Protein AF-A0A7W0TIM9-F1 (afdb_monomer_lite)

Foldseek 3Di:
DPPPPVVVVVVVVVVVVVVVVVCVVVVPPPVVVVVVQDDDPDPPPPPPPVNVLVVQLVVLVVVQVVCVVVVHHRDDSVVVSVVVVVVVVVD

Secondary structure (DSSP, 8-state):
--TTHHHHHHHHHHHHHHHHHHHHHHHGGGSGGGTTS-S-TTS-TT--HHHHHHHHHHHHHHHHHHHHHTTPPPPPHHHHHHHHHHHHTT-

pLDDT: mean 81.71, std 15.7, range [47.41, 97.38]

Sequence (91 aa):
MDAAFLPVVIGVSVLALLAAVIALATSSGSYDRIGSDGPVPGADRAAAPVARDDEIRALLEARNARRAARGEPPVDVETQLRTLMAAAGKQ

Radius of gyration: 27.82 Å; chains: 1; bounding box: 61×29×68 Å

Structure (mmCIF, N/CA/C/O backbone):
data_AF-A0A7W0TIM9-F1
#
_entry.id   AF-A0A7W0TIM9-F1
#
loop_
_atom_site.group_PDB
_atom_site.id
_atom_site.type_symbol
_atom_site.label_atom_id
_atom_site.label_alt_id
_atom_site.label_comp_id
_atom_site.label_asym_id
_atom_site.label_entity_id
_atom_site.label_seq_id
_atom_site.pdbx_PDB_ins_code
_atom_site.Cartn_x
_atom_site.Cartn_y
_atom_site.Cartn_z
_atom_site.occupancy
_atom_site.B_iso_or_equiv
_atom_site.auth_seq_id
_atom_site.auth_comp_id
_atom_site.auth_asym_id
_atom_site.auth_atom_id
_atom_site.pdbx_PDB_model_num
ATOM 1 N N . MET A 1 1 ? 41.265 -15.043 -37.534 1.00 60.84 1 MET A N 1
ATOM 2 C CA . MET A 1 1 ? 40.185 -14.172 -37.031 1.00 60.84 1 MET A CA 1
ATOM 3 C C . MET A 1 1 ? 40.127 -12.989 -37.968 1.00 60.84 1 MET A C 1
ATOM 5 O O . MET A 1 1 ? 41.134 -12.302 -38.089 1.00 60.84 1 MET A O 1
ATOM 9 N N . ASP A 1 2 ? 39.026 -12.816 -38.694 1.00 76.88 2 ASP A N 1
ATOM 10 C CA . ASP A 1 2 ? 38.892 -11.716 -39.650 1.00 76.88 2 ASP A CA 1
ATOM 11 C C . ASP A 1 2 ? 38.997 -10.371 -38.923 1.00 76.88 2 ASP A C 1
ATOM 13 O O . ASP A 1 2 ? 38.413 -10.196 -37.852 1.00 76.88 2 ASP A O 1
ATOM 17 N N . ALA A 1 3 ? 39.733 -9.413 -39.493 1.00 78.56 3 ALA A N 1
ATOM 18 C CA . ALA A 1 3 ? 39.992 -8.102 -38.882 1.00 78.56 3 ALA A CA 1
ATOM 19 C C . ALA A 1 3 ? 38.708 -7.308 -38.553 1.00 78.56 3 ALA A C 1
ATOM 21 O O . ALA A 1 3 ? 38.739 -6.388 -37.741 1.00 78.56 3 ALA A O 1
ATOM 22 N N . ALA A 1 4 ? 37.574 -7.689 -39.147 1.00 83.50 4 ALA A N 1
ATOM 23 C CA . ALA A 1 4 ? 36.259 -7.106 -38.901 1.00 83.50 4 ALA A CA 1
ATOM 24 C C . ALA A 1 4 ? 35.523 -7.701 -37.684 1.00 83.50 4 ALA A C 1
ATOM 26 O O . ALA A 1 4 ? 34.623 -7.062 -37.147 1.00 83.50 4 ALA A O 1
ATOM 27 N N . PHE A 1 5 ? 35.888 -8.896 -37.214 1.00 84.38 5 PHE A N 1
ATOM 28 C CA . PHE A 1 5 ? 35.154 -9.578 -36.144 1.00 84.38 5 PHE A CA 1
ATOM 29 C C . PHE A 1 5 ? 35.266 -8.838 -34.802 1.00 84.38 5 PHE A C 1
ATOM 31 O O . PHE A 1 5 ? 34.261 -8.549 -34.157 1.00 84.38 5 PHE A O 1
ATOM 38 N N . LEU A 1 6 ? 36.488 -8.471 -34.407 1.00 88.38 6 LEU A N 1
ATOM 39 C CA . LEU A 1 6 ? 36.754 -7.757 -33.158 1.00 88.38 6 LEU A CA 1
ATOM 40 C C . LEU A 1 6 ? 36.055 -6.379 -33.082 1.00 88.38 6 LEU A C 1
ATOM 42 O O . LEU A 1 6 ? 35.365 -6.137 -32.090 1.00 88.38 6 LEU A O 1
ATOM 46 N N . PRO A 1 7 ? 36.159 -5.481 -34.087 1.00 93.69 7 PRO A N 1
ATOM 47 C CA . PRO A 1 7 ? 35.473 -4.191 -34.031 1.00 93.69 7 PRO A CA 1
ATOM 48 C C . PRO A 1 7 ? 33.945 -4.326 -34.035 1.00 93.69 7 PRO A C 1
ATOM 50 O O . PRO A 1 7 ? 33.279 -3.541 -33.365 1.00 93.69 7 PRO A O 1
ATOM 53 N N . VAL A 1 8 ? 33.378 -5.335 -34.708 1.00 94.12 8 VAL A N 1
ATOM 54 C CA . VAL A 1 8 ? 31.929 -5.599 -34.669 1.00 94.12 8 VAL A CA 1
ATOM 55 C C . VAL A 1 8 ? 31.488 -6.038 -33.274 1.00 94.12 8 VAL A C 1
ATOM 57 O O . VAL A 1 8 ? 30.529 -5.484 -32.739 1.00 94.12 8 VAL A O 1
ATOM 60 N N . VAL A 1 9 ? 32.202 -6.981 -32.651 1.00 94.75 9 VAL A N 1
ATOM 61 C CA . VAL A 1 9 ? 31.889 -7.445 -31.289 1.00 94.75 9 VAL A CA 1
ATOM 62 C C . VAL A 1 9 ? 31.969 -6.293 -30.291 1.00 94.75 9 VAL A C 1
ATOM 64 O O . VAL A 1 9 ? 31.060 -6.127 -29.476 1.00 94.75 9 VAL A O 1
ATOM 67 N N . ILE A 1 10 ? 33.011 -5.463 -30.377 1.00 95.31 10 ILE A N 1
ATOM 68 C CA . ILE A 1 10 ? 33.163 -4.284 -29.515 1.00 95.31 10 ILE A CA 1
ATOM 69 C C . ILE A 1 10 ? 32.016 -3.297 -29.755 1.00 95.31 10 ILE A C 1
ATOM 71 O O . ILE A 1 10 ? 31.388 -2.854 -28.796 1.00 95.31 10 ILE A O 1
ATOM 75 N N . GLY A 1 11 ? 31.694 -2.994 -31.015 1.00 96.94 11 GLY A N 1
ATOM 76 C CA . GLY A 1 11 ? 3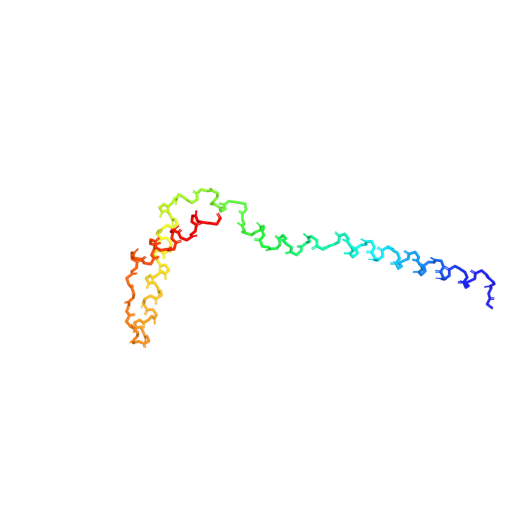0.624 -2.061 -31.368 1.00 96.94 11 GLY A CA 1
ATOM 77 C C . GLY A 1 11 ? 29.257 -2.493 -30.836 1.00 96.94 11 GLY A C 1
ATOM 78 O O . GLY A 1 11 ? 28.573 -1.704 -30.184 1.00 96.94 11 GLY A O 1
ATOM 79 N N . VAL A 1 12 ? 28.881 -3.759 -31.044 1.00 96.94 12 VAL A N 1
ATOM 80 C CA . VAL A 1 12 ? 27.611 -4.312 -30.541 1.00 96.94 12 VAL A CA 1
ATOM 81 C C . VAL A 1 12 ? 27.589 -4.330 -29.014 1.00 96.94 12 VAL A C 1
ATOM 83 O O . VAL A 1 12 ? 26.576 -3.971 -28.417 1.00 96.94 12 VAL A O 1
ATOM 86 N N . SER A 1 13 ? 28.706 -4.688 -28.374 1.00 96.75 13 SER A N 1
ATOM 87 C CA . SER A 1 13 ? 28.802 -4.723 -26.911 1.00 96.75 13 SER A CA 1
ATOM 88 C C . SER A 1 13 ? 28.617 -3.335 -26.302 1.00 96.75 13 SER A C 1
ATOM 90 O O . SER A 1 13 ? 27.835 -3.180 -25.370 1.00 96.75 13 SER A O 1
ATOM 92 N N . VAL A 1 14 ? 29.277 -2.311 -26.853 1.00 97.38 14 VAL A N 1
ATOM 93 C CA . VAL A 1 14 ? 29.140 -0.918 -26.394 1.00 97.38 14 VAL A CA 1
ATOM 94 C C . VAL A 1 14 ? 27.712 -0.414 -26.602 1.00 97.38 14 VAL A C 1
ATOM 96 O O . VAL A 1 14 ? 27.143 0.199 -25.699 1.00 97.38 14 VAL A O 1
ATOM 99 N N . LEU A 1 15 ? 27.106 -0.711 -27.754 1.00 96.94 15 LEU A N 1
ATOM 100 C CA . LEU A 1 15 ? 25.728 -0.321 -28.047 1.00 96.94 15 LEU A CA 1
ATOM 101 C C . LEU A 1 15 ? 24.729 -0.981 -27.085 1.00 96.94 15 LEU A C 1
ATOM 103 O O . LEU A 1 15 ? 23.837 -0.307 -26.571 1.00 96.94 15 LEU A O 1
ATOM 107 N N . ALA A 1 16 ? 24.897 -2.274 -26.802 1.00 96.81 16 ALA A N 1
ATOM 108 C CA . ALA A 1 16 ? 24.065 -2.997 -25.845 1.00 96.81 16 ALA A CA 1
ATOM 109 C C . ALA A 1 16 ? 24.213 -2.432 -24.425 1.00 96.81 16 ALA A C 1
ATOM 111 O O . ALA A 1 16 ? 23.219 -2.275 -23.718 1.00 96.81 16 ALA A O 1
ATOM 112 N N . LEU A 1 17 ? 25.436 -2.074 -24.023 1.00 97.19 17 LEU A N 1
ATOM 113 C CA . LEU A 1 17 ? 25.716 -1.500 -22.707 1.00 97.19 17 LEU A CA 1
ATOM 114 C C . LEU A 1 17 ? 25.076 -0.112 -22.555 1.00 97.19 17 LEU A C 1
ATOM 116 O O . LEU A 1 17 ? 24.446 0.166 -21.538 1.00 97.19 17 LEU A O 1
ATOM 120 N N . LEU A 1 18 ? 25.148 0.724 -23.595 1.00 96.69 18 LEU A N 1
ATOM 121 C CA . LEU A 1 18 ? 24.452 2.013 -23.646 1.00 96.69 18 LEU A CA 1
ATOM 122 C C . LEU A 1 18 ? 22.930 1.845 -23.562 1.00 96.69 18 LEU A C 1
ATOM 124 O O . LEU A 1 18 ? 22.285 2.510 -22.752 1.00 96.69 18 LEU A O 1
ATOM 128 N N . ALA A 1 19 ? 22.356 0.933 -24.352 1.00 95.44 19 ALA A N 1
ATOM 129 C CA . ALA A 1 19 ? 20.921 0.656 -24.325 1.00 95.44 19 ALA A CA 1
ATOM 130 C C . ALA A 1 19 ? 20.460 0.156 -22.946 1.00 95.44 19 ALA A C 1
ATOM 132 O O . ALA A 1 19 ? 19.426 0.601 -22.449 1.00 95.44 19 ALA A O 1
ATOM 133 N N . ALA A 1 20 ? 21.246 -0.707 -22.297 1.00 93.56 20 ALA A N 1
ATOM 134 C CA . ALA A 1 20 ? 20.961 -1.203 -20.954 1.00 93.56 20 ALA A CA 1
ATOM 135 C C . ALA A 1 20 ? 20.977 -0.081 -19.904 1.00 93.56 20 ALA A C 1
ATOM 137 O O . ALA A 1 20 ? 20.076 -0.017 -19.071 1.00 93.56 20 ALA A O 1
ATOM 138 N N . VAL A 1 21 ? 21.951 0.833 -19.964 1.00 94.44 21 VAL A N 1
ATOM 139 C CA . VAL A 1 21 ? 22.020 1.992 -19.055 1.00 94.44 21 VAL A CA 1
ATOM 140 C C . VAL A 1 21 ? 20.810 2.911 -19.243 1.00 94.44 21 VAL A C 1
ATOM 142 O O . VAL A 1 21 ? 20.204 3.330 -18.258 1.00 94.44 21 VAL A O 1
ATOM 145 N N . ILE A 1 22 ? 20.416 3.184 -20.490 1.00 92.00 22 ILE A N 1
ATOM 146 C CA . ILE A 1 22 ? 19.233 4.003 -20.802 1.00 92.00 22 ILE A CA 1
ATOM 147 C C . ILE A 1 22 ? 17.953 3.326 -20.295 1.00 92.00 22 ILE A C 1
ATOM 149 O O . ILE A 1 22 ? 17.123 3.973 -19.652 1.00 92.00 22 ILE A O 1
ATOM 153 N N . ALA A 1 23 ? 17.794 2.024 -20.543 1.00 88.31 23 ALA A N 1
ATOM 154 C CA . ALA A 1 23 ? 16.650 1.256 -20.060 1.00 88.31 23 ALA A CA 1
ATOM 155 C C . ALA A 1 23 ? 16.581 1.264 -18.527 1.00 88.31 23 ALA A C 1
ATOM 157 O O . ALA A 1 23 ? 15.520 1.496 -17.954 1.00 88.31 23 ALA A O 1
ATOM 158 N N . LEU A 1 24 ? 17.719 1.098 -17.849 1.00 84.81 24 LEU A N 1
ATOM 159 C CA . LEU A 1 24 ? 17.774 1.116 -16.392 1.00 84.81 24 LEU A CA 1
ATOM 160 C C . LEU A 1 24 ? 17.398 2.494 -15.829 1.00 84.81 24 LEU A C 1
ATOM 162 O O . LEU A 1 24 ? 16.546 2.570 -14.944 1.00 84.81 24 LEU A O 1
ATOM 166 N N . ALA A 1 25 ? 17.957 3.573 -16.386 1.00 84.56 25 ALA A N 1
ATOM 167 C CA . ALA A 1 25 ? 17.678 4.943 -15.953 1.00 84.56 25 ALA A CA 1
ATOM 168 C C . ALA A 1 25 ? 16.214 5.362 -16.175 1.00 84.56 25 ALA A C 1
ATOM 170 O O . ALA A 1 25 ? 15.676 6.149 -15.402 1.00 84.56 25 ALA A O 1
ATOM 171 N N . THR A 1 26 ? 15.555 4.824 -17.204 1.00 82.38 26 THR A N 1
ATOM 172 C CA . THR A 1 26 ? 14.137 5.102 -17.498 1.00 82.38 26 THR A CA 1
ATOM 173 C C . THR A 1 26 ? 13.157 4.190 -16.747 1.00 82.38 26 THR A C 1
ATOM 175 O O . THR A 1 26 ? 11.974 4.510 -16.658 1.00 82.38 26 THR A O 1
ATOM 178 N N . SER A 1 27 ? 13.624 3.079 -16.165 1.00 69.88 27 SER A N 1
ATOM 179 C CA . SER A 1 27 ? 12.764 2.050 -15.552 1.00 69.88 27 SER A CA 1
ATOM 180 C C . SER A 1 27 ? 12.379 2.272 -14.081 1.00 69.88 27 SER A C 1
ATOM 182 O O . SER A 1 27 ? 11.478 1.592 -13.581 1.00 69.88 27 SER A O 1
ATOM 184 N N . SER A 1 28 ? 13.012 3.218 -13.377 1.00 65.62 28 SER A N 1
ATOM 185 C CA . SER A 1 28 ? 12.864 3.387 -11.919 1.00 65.62 28 SER A CA 1
ATOM 186 C C . SER A 1 28 ? 11.444 3.743 -11.450 1.00 65.62 28 SER A C 1
ATOM 188 O O . SER A 1 28 ? 11.098 3.461 -10.308 1.00 65.62 28 SER A O 1
ATOM 190 N N . GLY A 1 29 ? 10.583 4.277 -12.323 1.00 66.00 29 GLY A N 1
ATOM 191 C CA . GLY A 1 29 ? 9.224 4.717 -11.971 1.00 66.00 29 GLY A CA 1
ATOM 192 C C . GLY A 1 29 ? 8.147 3.622 -11.893 1.00 66.00 29 GLY A C 1
ATOM 193 O O . GLY A 1 29 ? 6.969 3.945 -11.737 1.00 66.00 29 GLY A O 1
ATOM 194 N N . SER A 1 30 ? 8.499 2.341 -12.052 1.00 60.88 30 SER A N 1
ATOM 195 C CA . SER A 1 30 ? 7.515 1.239 -12.018 1.00 60.88 30 SER A CA 1
ATOM 196 C C . SER A 1 30 ? 7.236 0.723 -10.603 1.00 60.88 30 SER A C 1
ATOM 198 O O . SER A 1 30 ? 6.160 0.184 -10.355 1.00 60.88 30 SER A O 1
ATOM 200 N N . TYR A 1 31 ? 8.171 0.917 -9.667 1.00 58.28 31 TYR A N 1
ATOM 201 C CA . TYR A 1 31 ? 8.007 0.491 -8.274 1.00 58.28 31 TYR A CA 1
ATOM 202 C C . TYR A 1 31 ? 7.078 1.420 -7.483 1.00 58.28 31 TYR A C 1
ATOM 204 O O . TYR A 1 31 ? 6.281 0.933 -6.683 1.00 58.28 31 TYR A O 1
ATOM 212 N N . ASP A 1 32 ? 7.081 2.723 -7.782 1.00 65.31 32 ASP A N 1
ATOM 213 C CA . ASP A 1 32 ? 6.208 3.701 -7.111 1.00 65.31 32 ASP A CA 1
ATOM 214 C C . ASP A 1 32 ? 4.716 3.501 -7.440 1.00 65.31 32 ASP A C 1
ATOM 216 O O . ASP A 1 32 ? 3.847 3.873 -6.653 1.00 65.31 32 ASP A O 1
ATOM 220 N N . ARG A 1 33 ? 4.392 2.849 -8.568 1.00 57.59 33 ARG A N 1
ATOM 221 C CA . ARG A 1 33 ? 2.999 2.578 -8.979 1.00 57.59 33 ARG A CA 1
ATOM 222 C C . ARG A 1 33 ? 2.373 1.352 -8.331 1.00 57.59 33 ARG A C 1
ATOM 224 O O . ARG A 1 33 ? 1.152 1.228 -8.309 1.00 57.59 33 ARG A O 1
ATOM 231 N N . ILE A 1 34 ? 3.184 0.456 -7.770 1.00 62.28 34 ILE A N 1
ATOM 232 C CA . ILE A 1 34 ? 2.683 -0.764 -7.120 1.00 62.28 34 ILE A CA 1
ATOM 233 C C . ILE A 1 34 ? 1.942 -0.429 -5.807 1.00 62.28 34 ILE A C 1
ATOM 235 O O . ILE A 1 34 ? 1.159 -1.242 -5.324 1.00 62.28 34 ILE A O 1
ATOM 239 N N . GLY A 1 35 ? 2.112 0.787 -5.268 1.00 55.78 35 GLY A N 1
ATOM 240 C CA . GLY A 1 35 ? 1.339 1.304 -4.132 1.00 55.78 35 GLY A CA 1
ATOM 241 C C . GLY A 1 35 ? 0.219 2.293 -4.486 1.00 55.78 35 GLY A C 1
ATOM 242 O O . GLY A 1 35 ? -0.658 2.505 -3.652 1.00 55.78 35 GLY A O 1
ATOM 243 N N . SER A 1 36 ? 0.227 2.899 -5.682 1.00 61.59 36 SER A N 1
ATOM 244 C CA . SER A 1 36 ? -0.791 3.885 -6.088 1.00 61.59 36 SER A CA 1
ATOM 245 C C . SER A 1 36 ? -2.011 3.255 -6.764 1.00 61.59 36 SER A C 1
ATOM 247 O O . SER A 1 36 ? -3.103 3.810 -6.674 1.00 61.59 36 SER A O 1
ATOM 249 N N . ASP A 1 37 ? -1.838 2.093 -7.406 1.00 62.25 37 ASP A N 1
ATOM 250 C CA . ASP A 1 37 ? -2.843 1.500 -8.299 1.00 62.25 37 ASP A CA 1
ATOM 251 C C . ASP A 1 37 ? -3.393 0.150 -7.792 1.00 62.25 37 ASP A C 1
ATOM 253 O O . ASP A 1 37 ? -3.487 -0.825 -8.539 1.00 62.25 37 ASP A O 1
ATOM 257 N N . GLY A 1 38 ? -3.808 0.072 -6.524 1.00 52.69 38 GLY A N 1
ATOM 258 C CA . GLY A 1 38 ? -4.561 -1.085 -6.015 1.00 52.69 38 GLY A CA 1
ATOM 259 C C . GLY A 1 38 ? -5.783 -0.704 -5.164 1.00 52.69 38 GLY A C 1
ATOM 260 O O . GLY A 1 38 ? -5.625 0.153 -4.296 1.00 52.69 38 GLY A O 1
ATOM 261 N N . PRO A 1 39 ? -6.959 -1.378 -5.280 1.00 57.66 39 PRO A N 1
ATOM 262 C CA . PRO A 1 39 ? -7.451 -2.272 -6.342 1.00 57.66 39 PRO A CA 1
ATOM 263 C C . PRO A 1 39 ? -8.900 -1.960 -6.825 1.00 57.66 39 PRO A C 1
ATOM 265 O O . PRO A 1 39 ? -9.618 -1.164 -6.235 1.00 57.66 39 PRO A O 1
ATOM 268 N N . VAL A 1 40 ? -9.319 -2.671 -7.886 1.00 55.88 40 VAL A N 1
ATOM 269 C CA . VAL A 1 40 ? -10.653 -2.785 -8.533 1.00 55.88 40 VAL A CA 1
ATOM 270 C C . VAL A 1 40 ? -11.266 -1.533 -9.210 1.00 55.88 40 VAL A C 1
ATOM 272 O O . VAL A 1 40 ? -11.632 -0.559 -8.552 1.00 55.88 40 VAL A O 1
ATOM 275 N N . PRO A 1 41 ? -11.522 -1.577 -10.537 1.00 54.41 41 PRO A N 1
ATOM 276 C CA . PRO A 1 41 ? -12.489 -0.692 -11.185 1.00 54.41 41 PRO A CA 1
ATOM 277 C C . PRO A 1 41 ? -13.876 -0.956 -10.579 1.00 54.41 41 PRO A C 1
ATOM 279 O O . PRO A 1 41 ? -14.567 -1.891 -10.972 1.00 54.41 41 PRO A O 1
ATOM 282 N N . GLY A 1 42 ? -14.239 -0.174 -9.559 1.00 52.44 42 GLY A N 1
ATOM 283 C CA . GLY A 1 42 ? -15.506 -0.312 -8.838 1.00 52.44 42 GLY A CA 1
ATOM 284 C C . GLY A 1 42 ? -15.438 -0.275 -7.307 1.00 52.44 42 GLY A C 1
ATOM 285 O O . GLY A 1 42 ? -16.504 -0.168 -6.713 1.00 52.44 42 GLY A O 1
ATOM 286 N N . ALA A 1 43 ? -14.265 -0.295 -6.652 1.00 55.56 43 ALA A N 1
ATOM 287 C CA . ALA A 1 43 ? -14.212 0.023 -5.216 1.00 55.56 43 ALA A CA 1
ATOM 288 C C . ALA A 1 43 ? -14.162 1.539 -5.018 1.00 55.56 43 ALA A C 1
ATOM 290 O O . ALA A 1 43 ? -13.142 2.193 -5.216 1.00 55.56 43 ALA A O 1
ATOM 291 N N . ASP A 1 44 ? -15.283 2.106 -4.595 1.00 55.16 44 ASP A N 1
ATOM 292 C CA . ASP A 1 44 ? -15.281 3.085 -3.512 1.00 55.16 44 ASP A CA 1
ATOM 293 C C . ASP A 1 44 ? -14.474 4.376 -3.677 1.00 55.16 44 ASP A C 1
ATOM 295 O O . ASP A 1 44 ? -13.997 4.948 -2.691 1.00 55.16 44 ASP A O 1
ATOM 299 N N . ARG A 1 45 ? -14.475 4.982 -4.871 1.00 51.38 45 ARG A N 1
ATOM 300 C CA . ARG A 1 45 ? -14.259 6.445 -4.933 1.00 51.38 45 ARG A CA 1
ATOM 301 C C . ARG A 1 45 ? -15.305 7.210 -4.093 1.00 51.38 45 ARG A C 1
ATOM 303 O O . ARG A 1 45 ? -15.100 8.377 -3.780 1.00 51.38 45 ARG A O 1
ATOM 310 N N . ALA A 1 46 ? -16.381 6.542 -3.670 1.00 52.31 46 ALA A N 1
ATOM 311 C CA . ALA A 1 46 ? -17.340 7.039 -2.696 1.00 52.31 46 ALA A CA 1
ATOM 312 C C . ALA A 1 46 ? -17.925 5.916 -1.814 1.00 52.31 46 ALA A C 1
ATOM 314 O O . ALA A 1 46 ? -19.145 5.805 -1.712 1.00 52.31 46 ALA A O 1
ATOM 315 N N . ALA A 1 47 ? -17.106 5.100 -1.133 1.00 56.47 47 ALA A N 1
ATOM 316 C CA . ALA A 1 47 ? -17.610 4.567 0.139 1.00 56.47 47 ALA A CA 1
ATOM 317 C C . ALA A 1 47 ? -17.937 5.800 0.986 1.00 56.47 47 ALA A C 1
ATOM 319 O O . ALA A 1 47 ? -17.029 6.558 1.343 1.00 56.47 47 ALA A O 1
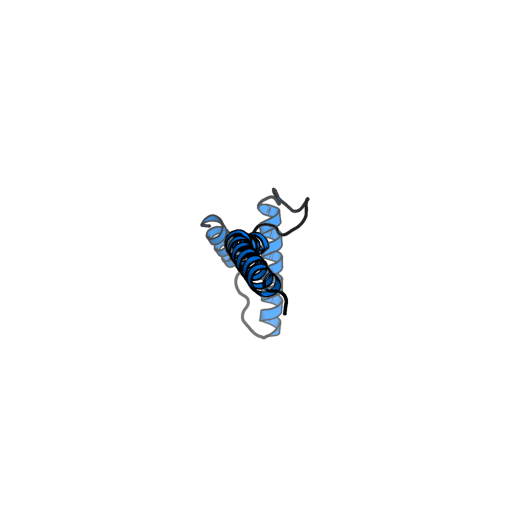ATOM 320 N N . ALA A 1 48 ? -19.229 6.074 1.184 1.00 61.97 48 ALA A N 1
ATOM 321 C CA . ALA A 1 48 ? -19.675 7.212 1.973 1.00 61.97 48 ALA A CA 1
ATOM 322 C C . ALA A 1 48 ? -18.940 7.183 3.325 1.00 61.97 48 ALA A C 1
A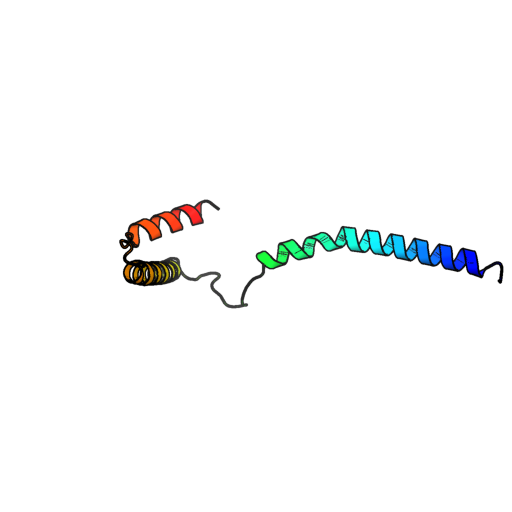TOM 324 O O . ALA A 1 48 ? -18.685 6.086 3.823 1.00 61.97 48 ALA A O 1
ATOM 325 N N . PRO A 1 49 ? -18.606 8.334 3.933 1.00 67.12 49 PRO A N 1
ATOM 326 C CA . PRO A 1 49 ? -17.872 8.379 5.202 1.00 67.12 49 PRO A CA 1
ATOM 327 C C . PRO A 1 49 ? -18.412 7.388 6.246 1.00 67.12 49 PRO A C 1
ATOM 329 O O . PRO A 1 49 ? -17.650 6.657 6.862 1.00 67.12 49 PRO A O 1
ATOM 332 N N . VAL A 1 50 ? -19.739 7.245 6.300 1.00 71.81 50 VAL A N 1
ATOM 333 C CA . VAL A 1 50 ? -20.456 6.291 7.157 1.00 71.81 50 VAL A CA 1
ATOM 334 C C . VAL A 1 50 ? -20.076 4.824 6.892 1.00 71.81 50 VAL A C 1
ATOM 336 O O . VAL A 1 50 ? -19.841 4.077 7.834 1.00 71.81 50 VAL A O 1
ATOM 339 N N . ALA A 1 51 ? -19.962 4.407 5.627 1.00 74.50 51 ALA A N 1
ATOM 340 C CA . ALA A 1 51 ? -19.601 3.032 5.273 1.00 74.50 51 ALA A CA 1
ATOM 341 C C . ALA A 1 51 ? -18.162 2.686 5.692 1.00 74.50 51 ALA A C 1
ATOM 343 O O . ALA A 1 51 ? -17.894 1.560 6.104 1.00 74.50 51 ALA A O 1
ATOM 344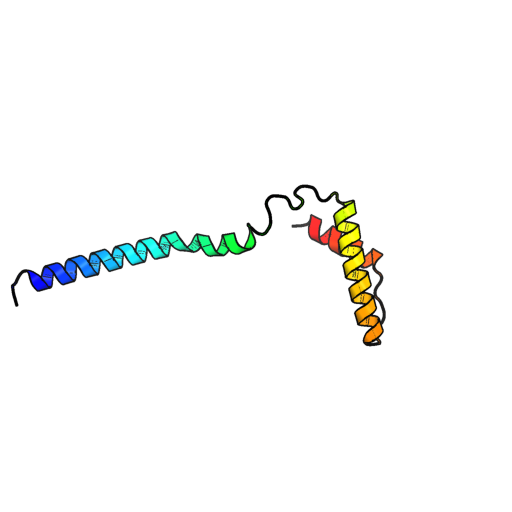 N N . ARG A 1 52 ? -17.246 3.664 5.637 1.00 82.12 52 ARG A N 1
ATOM 345 C CA . ARG A 1 52 ? -15.875 3.481 6.135 1.00 82.12 52 ARG A CA 1
ATOM 346 C C . ARG A 1 52 ? -15.827 3.414 7.660 1.00 82.12 52 ARG A C 1
ATOM 348 O O . ARG A 1 52 ? -15.086 2.600 8.203 1.00 82.12 52 ARG A O 1
ATOM 355 N N . ASP A 1 53 ? -16.620 4.229 8.346 1.00 87.31 53 ASP A N 1
ATOM 356 C CA . ASP A 1 53 ? -16.666 4.242 9.811 1.00 87.31 53 ASP A CA 1
ATOM 357 C C . ASP A 1 53 ? -17.179 2.911 10.370 1.00 87.31 53 ASP A C 1
ATOM 359 O O . ASP A 1 53 ? -16.617 2.385 11.334 1.00 87.31 53 ASP A O 1
ATOM 363 N N . ASP A 1 54 ? -18.200 2.334 9.734 1.00 89.44 54 ASP A N 1
ATOM 364 C CA . ASP A 1 54 ? -18.766 1.042 10.121 1.00 89.44 54 ASP A CA 1
ATOM 365 C C . ASP A 1 54 ? -17.775 -0.114 9.899 1.00 89.44 54 ASP A C 1
ATOM 367 O O . ASP A 1 54 ? -17.642 -0.989 10.758 1.00 89.44 54 ASP A O 1
ATOM 371 N N . GLU A 1 55 ? -17.014 -0.093 8.800 1.00 88.94 55 GLU A N 1
ATOM 372 C CA . GLU A 1 55 ? -15.954 -1.075 8.543 1.00 88.94 55 GLU A CA 1
ATOM 373 C C . GLU A 1 55 ? -14.825 -0.979 9.584 1.00 88.94 55 GLU A C 1
ATOM 375 O O . GLU A 1 55 ? -14.393 -1.988 10.155 1.00 88.94 55 GLU A O 1
ATOM 380 N N . ILE A 1 56 ? -14.376 0.242 9.893 1.00 91.25 56 ILE A N 1
ATOM 381 C CA . ILE A 1 56 ? -13.341 0.472 10.908 1.00 91.25 56 ILE A CA 1
ATOM 382 C C . ILE A 1 56 ? -13.853 0.057 12.294 1.00 91.25 56 ILE A C 1
ATOM 384 O O . ILE A 1 56 ? -13.107 -0.563 13.059 1.00 91.25 56 ILE A O 1
ATOM 388 N N . ARG A 1 57 ? -15.123 0.330 12.623 1.00 93.81 57 ARG A N 1
ATOM 389 C CA . ARG A 1 57 ? -15.747 -0.115 13.878 1.00 93.81 57 ARG A CA 1
ATOM 390 C C . ARG A 1 57 ? -15.730 -1.640 13.989 1.00 93.81 57 ARG A C 1
ATOM 392 O O . ARG A 1 57 ? -15.247 -2.158 14.997 1.00 93.81 57 ARG A O 1
ATOM 399 N N . ALA A 1 58 ? -16.144 -2.353 12.942 1.00 94.50 58 ALA A N 1
ATOM 400 C CA . ALA A 1 58 ? -16.129 -3.816 12.914 1.00 94.50 58 ALA A CA 1
ATOM 401 C C . ALA A 1 58 ? -14.712 -4.392 13.111 1.00 94.50 58 ALA A C 1
ATOM 403 O O . ALA A 1 58 ? -14.513 -5.356 13.858 1.00 94.50 58 ALA A O 1
ATOM 404 N N . LEU A 1 59 ? -13.693 -3.771 12.504 1.00 93.94 59 LEU A N 1
ATOM 405 C CA . LEU A 1 59 ? -12.292 -4.155 12.697 1.00 93.94 59 LEU A CA 1
ATOM 406 C C . LEU A 1 59 ? -11.836 -3.965 14.156 1.00 93.94 59 LEU A C 1
ATOM 408 O O . LEU A 1 59 ? -11.157 -4.829 14.723 1.00 93.94 59 LEU A O 1
ATOM 412 N N . LEU A 1 60 ? -12.197 -2.839 14.775 1.00 95.31 60 LEU A N 1
ATOM 413 C CA . LEU A 1 60 ? -11.847 -2.532 16.163 1.00 95.31 60 LEU A CA 1
ATOM 414 C C . LEU A 1 60 ? -12.546 -3.472 17.156 1.00 95.31 60 LEU A C 1
ATOM 416 O O . LEU A 1 60 ? -11.912 -3.932 18.109 1.00 95.31 60 LEU A O 1
ATOM 420 N N . GLU 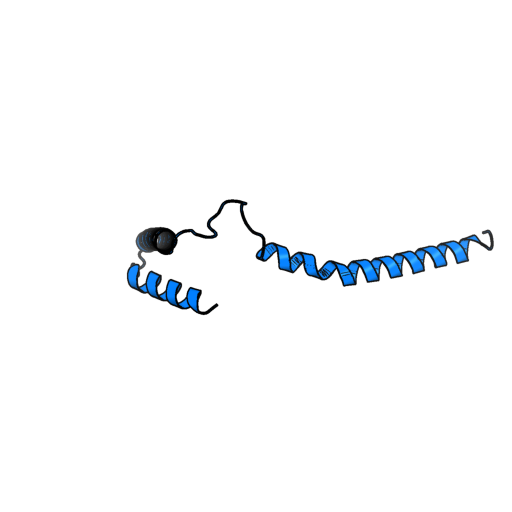A 1 61 ? -13.805 -3.825 16.907 1.00 95.25 61 GLU A N 1
ATOM 421 C CA . GLU A 1 61 ? -14.541 -4.829 17.680 1.00 95.25 61 GLU A CA 1
ATOM 422 C C . GLU A 1 61 ? -13.885 -6.208 17.574 1.00 95.25 61 GLU A C 1
ATOM 424 O O . GLU A 1 61 ? -13.591 -6.838 18.593 1.00 95.25 61 GLU A O 1
ATOM 429 N N . ALA A 1 62 ? -13.543 -6.644 16.359 1.00 95.50 62 ALA A N 1
ATOM 430 C CA . ALA A 1 62 ? -12.824 -7.896 16.144 1.00 95.50 62 ALA A CA 1
ATOM 431 C C . ALA A 1 62 ? -11.456 -7.900 16.849 1.00 95.50 62 ALA A C 1
ATOM 433 O O . ALA A 1 62 ? -11.037 -8.907 17.431 1.00 95.50 62 ALA A O 1
ATOM 434 N N . ARG A 1 63 ? -10.749 -6.763 16.851 1.00 94.38 63 ARG A N 1
ATOM 435 C CA . ARG A 1 63 ? -9.490 -6.603 17.590 1.00 94.38 63 ARG A CA 1
ATOM 436 C C . ARG A 1 63 ? -9.708 -6.743 19.094 1.00 94.38 63 ARG A C 1
ATOM 438 O O . ARG A 1 63 ? -8.917 -7.430 19.741 1.00 94.38 63 ARG A O 1
ATOM 445 N N . ASN A 1 64 ? -10.754 -6.133 19.643 1.00 95.88 64 ASN A N 1
ATOM 446 C CA . ASN A 1 64 ? -11.104 -6.260 21.056 1.00 95.88 64 ASN A CA 1
ATOM 447 C C . ASN A 1 64 ? -11.510 -7.689 21.426 1.00 95.88 64 ASN A C 1
ATOM 449 O O . ASN A 1 64 ? -11.057 -8.182 22.454 1.00 95.88 64 ASN A O 1
ATOM 453 N N . ALA A 1 65 ? -12.252 -8.396 20.571 1.00 94.94 65 ALA A N 1
ATOM 454 C CA . ALA A 1 65 ? -12.561 -9.810 20.777 1.00 94.94 65 ALA A CA 1
ATOM 455 C C . ALA A 1 65 ? -11.277 -10.656 20.888 1.00 94.94 65 ALA A C 1
ATOM 457 O O . ALA A 1 65 ? -11.135 -11.478 21.793 1.00 94.94 65 ALA A O 1
ATOM 458 N N . ARG A 1 66 ? -10.281 -10.388 20.030 1.00 94.88 66 ARG A N 1
ATOM 459 C CA . ARG A 1 66 ? -8.960 -11.033 20.115 1.00 94.88 66 ARG A CA 1
ATOM 460 C C . ARG A 1 66 ? -8.183 -10.628 21.374 1.00 94.88 66 ARG A C 1
ATOM 462 O O . ARG A 1 66 ? -7.467 -11.463 21.914 1.00 94.88 66 ARG A O 1
ATOM 469 N N . ARG A 1 67 ? -8.279 -9.369 21.826 1.00 94.31 67 ARG A N 1
ATOM 470 C CA . ARG A 1 67 ? -7.666 -8.889 23.084 1.00 94.31 67 ARG A CA 1
ATOM 471 C C . ARG A 1 67 ? -8.265 -9.603 24.294 1.00 94.31 67 ARG A C 1
ATOM 473 O O . ARG A 1 67 ? -7.517 -10.157 25.092 1.00 94.31 67 ARG A O 1
ATOM 480 N N . ALA A 1 68 ? -9.591 -9.683 24.360 1.00 94.12 68 ALA A N 1
ATOM 481 C CA . ALA A 1 68 ? -10.310 -10.381 25.419 1.00 94.12 68 ALA A CA 1
ATOM 482 C C . ALA A 1 68 ? -9.928 -11.869 25.481 1.00 94.12 68 ALA A C 1
ATOM 484 O O . ALA A 1 68 ? -9.664 -12.387 26.562 1.00 94.12 68 ALA A O 1
ATOM 485 N N . ALA A 1 69 ? -9.789 -12.533 24.327 1.00 94.56 69 ALA A N 1
ATOM 486 C CA . ALA A 1 69 ? -9.313 -13.918 24.258 1.00 94.56 69 ALA A CA 1
ATOM 487 C C . ALA A 1 69 ? -7.880 -14.107 24.802 1.00 94.56 69 ALA A C 1
ATOM 489 O O . ALA A 1 69 ? -7.536 -15.194 25.255 1.00 94.56 69 ALA A O 1
ATOM 490 N N . ARG A 1 70 ? -7.048 -13.057 24.778 1.00 94.62 70 ARG A N 1
ATOM 491 C CA . ARG A 1 70 ? -5.698 -13.043 25.367 1.00 94.62 70 ARG A CA 1
ATOM 492 C C . ARG A 1 70 ? -5.665 -12.548 26.820 1.00 94.62 70 ARG A C 1
ATOM 494 O O . ARG A 1 70 ? -4.582 -12.436 27.384 1.00 94.62 70 ARG A O 1
ATOM 501 N N . GLY A 1 71 ? -6.815 -12.232 27.421 1.00 95.44 71 GLY A N 1
ATOM 502 C CA . GLY A 1 71 ? -6.893 -11.640 28.761 1.00 95.44 71 GLY A CA 1
ATOM 503 C C . GLY A 1 71 ? -6.444 -10.174 28.827 1.00 95.44 71 GLY A C 1
ATOM 504 O O . GLY A 1 71 ? -6.208 -9.652 29.913 1.00 95.44 71 GLY A O 1
ATOM 505 N N . GLU A 1 72 ? -6.312 -9.499 27.683 1.00 95.19 72 GLU A N 1
ATOM 506 C CA . GLU A 1 72 ? -5.989 -8.074 27.621 1.00 95.19 72 GLU A CA 1
ATOM 507 C C . GLU A 1 72 ? -7.258 -7.225 27.804 1.00 95.19 72 GLU A C 1
ATOM 509 O O . GLU A 1 72 ? -8.326 -7.595 27.301 1.00 95.19 72 GLU A O 1
ATOM 514 N N . PRO A 1 73 ? -7.159 -6.050 28.455 1.00 91.00 73 PRO A N 1
ATOM 515 C CA . PRO A 1 73 ? -8.299 -5.159 28.598 1.00 91.00 73 PRO A CA 1
ATOM 516 C C . PRO A 1 73 ? -8.766 -4.638 27.223 1.00 91.00 73 PRO A C 1
ATOM 518 O O . PRO A 1 73 ? -7.931 -4.285 26.374 1.00 91.00 73 PRO A O 1
ATOM 521 N N . PRO A 1 74 ? -10.089 -4.576 26.983 1.00 91.12 74 PRO A N 1
ATOM 522 C CA . PRO A 1 74 ? -10.639 -3.983 25.774 1.00 91.12 74 PRO A CA 1
ATOM 523 C C . PRO A 1 74 ? -10.367 -2.477 25.755 1.00 91.12 74 PRO A C 1
ATOM 525 O O . PRO A 1 74 ? -10.345 -1.814 26.791 1.00 91.12 74 PRO A O 1
ATOM 528 N N . VAL A 1 75 ? -10.155 -1.935 24.559 1.00 92.06 75 VAL A N 1
ATOM 529 C CA . VAL A 1 75 ? -9.934 -0.498 24.358 1.00 92.06 75 VAL A CA 1
ATOM 530 C C . VAL A 1 75 ? -11.223 0.125 23.833 1.00 92.06 75 VAL A C 1
ATOM 532 O O . VAL A 1 75 ? -11.910 -0.502 23.028 1.00 92.06 75 VAL A O 1
ATOM 535 N N . ASP A 1 76 ? -11.545 1.352 24.246 1.00 94.75 76 ASP A N 1
ATOM 536 C CA . ASP A 1 76 ? -12.723 2.060 23.738 1.00 94.75 76 ASP A CA 1
ATOM 537 C C . ASP A 1 76 ? -12.669 2.199 22.206 1.00 94.75 76 ASP A C 1
ATOM 539 O O . ASP A 1 76 ? -11.706 2.725 21.632 1.00 94.75 76 ASP A O 1
ATOM 543 N N . VAL A 1 77 ? -13.698 1.666 21.548 1.00 93.44 77 VAL A N 1
ATOM 544 C CA . VAL A 1 77 ? -13.804 1.600 20.088 1.00 93.44 77 VAL A CA 1
ATOM 545 C C . VAL A 1 77 ? -14.073 2.987 19.521 1.00 93.44 77 VAL A C 1
ATOM 547 O O . VAL A 1 77 ? -13.426 3.378 18.553 1.00 93.44 77 VAL A O 1
ATOM 550 N N . GLU A 1 78 ? -14.947 3.764 20.160 1.00 93.69 78 GLU A N 1
ATOM 551 C CA . GLU A 1 78 ? -15.369 5.070 19.650 1.00 93.69 78 GLU A CA 1
ATOM 552 C C . GLU A 1 78 ? -14.230 6.096 19.732 1.00 93.69 78 GLU A C 1
ATOM 554 O O . GLU A 1 78 ? -13.952 6.841 18.790 1.00 93.69 78 GLU A O 1
ATOM 559 N N . THR A 1 79 ? -13.471 6.094 20.831 1.00 93.62 79 THR A N 1
ATOM 560 C CA . THR A 1 79 ? -12.280 6.947 20.951 1.00 93.62 79 THR A CA 1
ATOM 561 C C . THR A 1 79 ? -11.182 6.574 19.952 1.00 93.62 79 THR A C 1
ATOM 563 O O . THR A 1 79 ? -10.538 7.469 19.391 1.00 93.62 79 THR A O 1
ATOM 566 N N . GLN A 1 80 ? -10.975 5.281 19.679 1.00 92.69 80 GLN A N 1
ATOM 567 C CA . GLN A 1 80 ? -10.025 4.854 18.646 1.00 92.69 80 GLN A CA 1
ATOM 568 C C . GLN A 1 80 ? -10.485 5.244 17.242 1.00 92.69 80 GLN A C 1
ATOM 570 O O . GLN A 1 80 ? -9.667 5.749 16.476 1.00 92.69 80 GLN A O 1
ATOM 575 N N . LEU A 1 81 ? -11.769 5.065 16.923 1.00 93.94 81 LEU A N 1
ATOM 576 C CA . LEU A 1 81 ? -12.341 5.440 15.632 1.00 93.94 81 LEU A CA 1
ATOM 577 C C . LEU A 1 81 ? -12.104 6.928 15.345 1.00 93.94 81 LEU A C 1
ATOM 579 O O . LEU A 1 81 ? -11.486 7.268 14.337 1.00 93.94 81 LEU A O 1
ATOM 583 N N . ARG A 1 82 ? -12.463 7.812 16.287 1.00 93.00 82 ARG A N 1
ATOM 584 C CA . ARG A 1 82 ? -12.228 9.263 16.153 1.00 93.00 82 ARG A CA 1
ATOM 585 C C . ARG A 1 82 ? -10.757 9.614 15.949 1.00 93.00 82 ARG A C 1
ATOM 587 O O . ARG A 1 82 ? -10.436 10.481 15.141 1.00 93.00 82 ARG A O 1
ATOM 594 N N . THR A 1 83 ? -9.859 8.940 16.669 1.00 91.88 83 THR A N 1
ATOM 595 C CA . THR A 1 83 ? -8.410 9.166 16.550 1.00 91.88 83 THR A CA 1
ATOM 596 C C . THR A 1 83 ? -7.899 8.779 15.161 1.00 91.88 83 THR A C 1
ATOM 598 O O . THR A 1 83 ? -7.123 9.523 14.562 1.00 91.88 83 THR A O 1
ATOM 601 N N . LEU A 1 84 ? -8.356 7.641 14.631 1.00 89.50 84 LEU A N 1
ATOM 602 C CA . LEU A 1 84 ? -7.979 7.153 13.305 1.00 89.50 84 LEU A CA 1
ATOM 603 C C . LEU A 1 84 ? -8.520 8.057 12.192 1.00 89.50 84 LEU A C 1
ATOM 605 O O . LEU A 1 84 ? -7.763 8.429 11.297 1.00 89.50 84 LEU A O 1
ATOM 609 N N . MET A 1 85 ? -9.781 8.487 12.281 1.00 89.69 85 MET A N 1
ATOM 610 C CA . MET A 1 85 ? -10.366 9.425 11.316 1.00 89.69 85 MET A CA 1
ATOM 611 C C . MET A 1 85 ? -9.651 10.783 11.323 1.00 89.69 85 MET A C 1
ATOM 613 O O . MET A 1 85 ? -9.358 11.343 10.267 1.00 89.69 85 MET A O 1
ATOM 617 N N . ALA A 1 86 ? -9.302 11.297 12.507 1.00 88.25 86 ALA A N 1
ATOM 618 C CA . ALA A 1 86 ? -8.566 12.552 12.641 1.00 88.25 86 ALA A CA 1
ATOM 619 C C . ALA A 1 86 ? -7.122 12.470 12.115 1.00 88.25 86 ALA A C 1
ATOM 621 O O . ALA A 1 86 ? -6.555 13.492 11.730 1.00 88.25 86 ALA A O 1
ATOM 622 N N . ALA A 1 87 ? -6.508 11.282 12.120 1.00 84.56 87 ALA A N 1
ATOM 623 C CA . ALA A 1 87 ? -5.190 11.052 11.531 1.00 84.56 87 ALA A CA 1
ATOM 624 C C . ALA A 1 87 ? -5.259 10.899 10.003 1.00 84.56 87 ALA A C 1
ATOM 626 O O . ALA A 1 87 ? -4.385 11.406 9.306 1.00 84.56 87 ALA A O 1
ATOM 627 N N . ALA A 1 88 ? 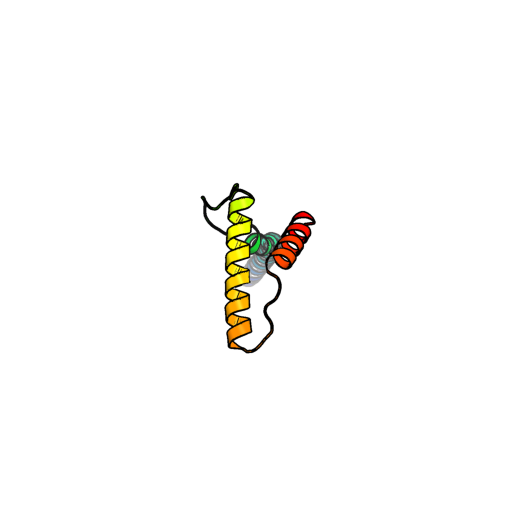-6.306 10.252 9.484 1.00 78.69 88 ALA A N 1
ATOM 628 C CA . ALA A 1 88 ? -6.520 10.074 8.048 1.00 78.69 88 ALA A CA 1
ATOM 629 C C . ALA A 1 88 ? -6.780 11.402 7.315 1.00 78.69 88 ALA A C 1
ATOM 631 O O . ALA A 1 88 ? -6.314 11.579 6.197 1.00 78.69 88 ALA A O 1
ATOM 632 N N . GLY A 1 89 ? -7.459 12.361 7.955 1.00 70.81 89 GLY A N 1
ATOM 633 C CA . GLY A 1 89 ? -7.701 13.695 7.386 1.00 70.81 89 GLY A CA 1
ATOM 634 C C . GLY A 1 89 ? -6.495 14.648 7.389 1.00 70.81 89 GLY A C 1
ATOM 635 O O . GLY A 1 89 ? -6.635 15.786 6.950 1.00 70.81 89 GLY A O 1
ATOM 636 N N . LYS A 1 90 ? -5.337 14.229 7.918 1.00 63.03 90 LYS A N 1
ATOM 637 C CA . LYS A 1 90 ? -4.094 15.028 7.951 1.00 63.03 90 LYS A CA 1
ATOM 638 C C . LYS A 1 90 ? -3.064 14.605 6.893 1.00 63.03 90 LYS A C 1
ATOM 640 O O . LYS A 1 90 ? -1.960 15.145 6.922 1.00 63.03 90 LYS A O 1
ATOM 645 N N . GLN A 1 91 ? -3.388 13.631 6.039 1.00 47.41 91 GLN A N 1
ATOM 646 C CA . GLN A 1 91 ? -2.504 13.140 4.974 1.00 47.41 91 GLN A CA 1
ATOM 647 C C . GLN A 1 91 ? -2.731 13.860 3.649 1.00 47.41 91 GLN A C 1
ATOM 649 O O . GLN A 1 91 ? -3.893 14.235 3.377 1.00 47.41 91 GLN A O 1
#